Protein AF-A0A7X6J3X1-F1 (afdb_monomer)

Nearest PDB structures (foldseek):
  6r1m-assembly1_B  TM=9.563E-01  e=5.506E+00  Escherichia coli
  6he1-assembly1_A  TM=9.110E-01  e=5.893E+00  Pseudomonas aeruginosa
  6r1m-assembly1_A  TM=7.566E-01  e=5.506E+00  Escherichia coli
  3qne-assembly1_A  TM=5.895E-01  e=4.197E+00  Candida albicans

Structure (mmCIF, N/CA/C/O backbone):
data_AF-A0A7X6J3X1-F1
#
_entry.id   AF-A0A7X6J3X1-F1
#
loop_
_atom_site.group_PDB
_atom_site.id
_atom_site.type_symbol
_atom_site.label_atom_id
_atom_site.label_alt_id
_atom_si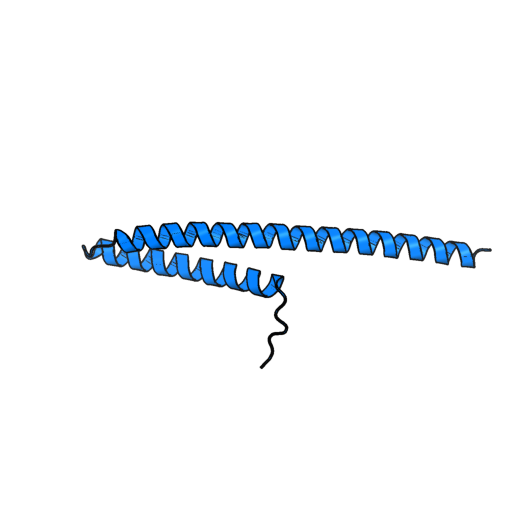te.label_comp_id
_atom_site.label_asym_id
_atom_site.label_entity_id
_atom_site.label_seq_id
_atom_site.pdbx_PDB_ins_code
_atom_site.Cartn_x
_atom_site.Cartn_y
_atom_site.Cartn_z
_atom_site.occupancy
_atom_site.B_iso_or_equiv
_atom_site.auth_seq_id
_atom_site.auth_comp_id
_atom_site.auth_asym_id
_atom_site.auth_atom_id
_atom_site.pdbx_PDB_model_num
ATOM 1 N N . MET A 1 1 ? 13.019 -23.122 -5.360 1.00 42.38 1 MET A N 1
ATOM 2 C CA . MET A 1 1 ? 12.102 -23.019 -6.505 1.00 42.38 1 MET A CA 1
ATOM 3 C C . MET A 1 1 ? 12.112 -21.566 -6.903 1.00 42.38 1 MET A C 1
ATOM 5 O O . MET A 1 1 ? 11.806 -20.742 -6.056 1.00 42.38 1 MET A O 1
ATOM 9 N N . ASP A 1 2 ? 12.657 -21.347 -8.094 1.00 61.72 2 ASP A N 1
ATOM 10 C CA . ASP A 1 2 ? 12.872 -20.141 -8.898 1.00 61.72 2 ASP A CA 1
ATOM 11 C C . ASP A 1 2 ? 12.518 -18.794 -8.279 1.00 61.72 2 ASP A C 1
ATOM 13 O O . ASP A 1 2 ? 11.348 -18.512 -8.056 1.00 61.72 2 ASP A O 1
ATOM 17 N N . THR A 1 3 ? 13.518 -17.920 -8.152 1.00 5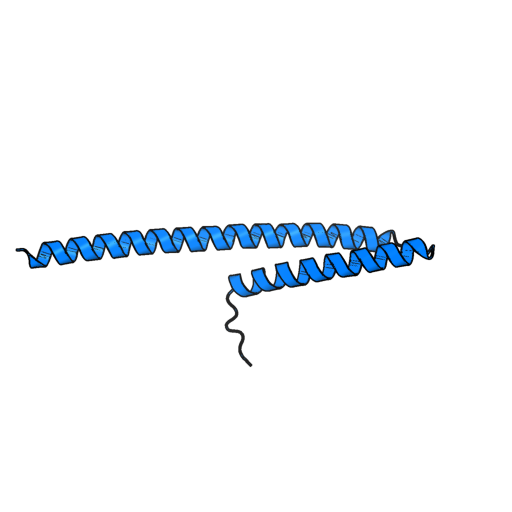5.22 3 THR A N 1
ATOM 18 C CA . THR A 1 3 ? 13.290 -16.481 -8.309 1.00 55.22 3 THR A CA 1
ATOM 19 C C . THR A 1 3 ? 14.534 -15.848 -8.926 1.00 55.22 3 THR A C 1
ATOM 21 O O . THR A 1 3 ? 15.275 -15.135 -8.251 1.00 55.22 3 THR A O 1
ATOM 24 N N . ASP A 1 4 ? 14.732 -16.043 -10.230 1.00 72.31 4 ASP A N 1
ATOM 25 C CA . ASP A 1 4 ? 15.354 -14.990 -11.048 1.00 72.31 4 ASP A CA 1
ATOM 26 C C . ASP A 1 4 ? 14.328 -13.845 -11.207 1.00 72.31 4 ASP A C 1
ATOM 28 O O . ASP A 1 4 ? 13.994 -13.439 -12.314 1.00 72.31 4 ASP A O 1
ATOM 32 N N . GLU A 1 5 ? 13.742 -13.388 -10.090 1.00 74.06 5 GLU A N 1
ATOM 33 C CA . GLU A 1 5 ? 12.807 -12.268 -10.081 1.00 74.06 5 GLU A CA 1
ATOM 34 C C . GLU A 1 5 ? 13.636 -11.027 -10.380 1.00 74.06 5 GLU A C 1
ATOM 36 O O . GLU A 1 5 ? 14.560 -10.665 -9.642 1.00 74.06 5 GLU A O 1
ATOM 41 N N . THR A 1 6 ? 13.344 -10.396 -11.508 1.00 80.75 6 THR A N 1
ATOM 42 C CA . THR A 1 6 ? 13.999 -9.149 -11.870 1.00 80.75 6 THR A CA 1
ATOM 43 C C . THR A 1 6 ? 13.597 -8.055 -10.877 1.00 80.75 6 THR A C 1
ATOM 45 O O . THR A 1 6 ? 12.500 -8.091 -10.312 1.00 80.75 6 THR A O 1
ATOM 48 N N . PRO A 1 7 ? 14.435 -7.023 -10.674 1.00 78.44 7 PRO A N 1
ATOM 49 C CA . PRO A 1 7 ? 14.072 -5.899 -9.816 1.00 78.44 7 PRO A CA 1
ATOM 50 C C . PRO A 1 7 ? 12.714 -5.271 -10.170 1.00 78.44 7 PRO A C 1
ATOM 52 O O . PRO A 1 7 ? 11.973 -4.875 -9.277 1.00 78.44 7 PRO A O 1
ATOM 55 N N . ALA A 1 8 ? 12.347 -5.242 -11.455 1.00 77.75 8 ALA A N 1
ATOM 56 C CA . ALA A 1 8 ? 11.051 -4.743 -11.907 1.00 77.75 8 ALA 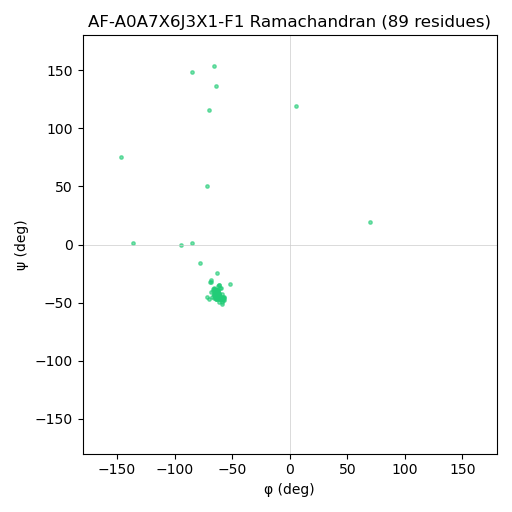A CA 1
ATOM 57 C C . ALA A 1 8 ? 9.882 -5.644 -11.467 1.00 77.75 8 ALA A C 1
ATOM 59 O O . ALA A 1 8 ? 8.885 -5.140 -10.955 1.00 77.75 8 ALA A O 1
ATOM 60 N N . GLU A 1 9 ? 10.003 -6.966 -11.616 1.00 82.06 9 GLU A N 1
ATOM 61 C CA . GLU A 1 9 ? 8.972 -7.923 -11.178 1.00 82.06 9 GLU A CA 1
ATOM 62 C C . GLU A 1 9 ? 8.762 -7.8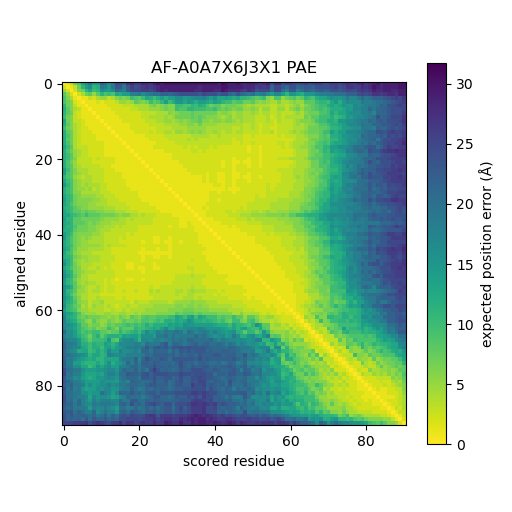67 -9.660 1.00 82.06 9 GLU A C 1
ATOM 64 O O . GLU A 1 9 ? 7.621 -7.834 -9.193 1.00 82.06 9 GLU A O 1
ATOM 69 N N . MET A 1 10 ? 9.854 -7.743 -8.903 1.00 84.62 10 MET A N 1
ATOM 70 C CA . MET A 1 10 ? 9.818 -7.578 -7.450 1.0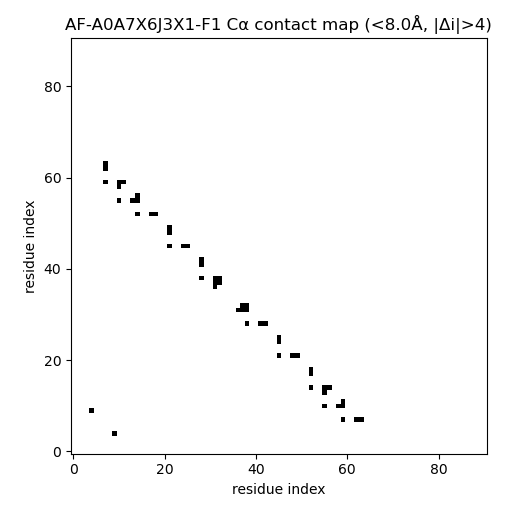0 84.62 10 MET A CA 1
ATOM 71 C C . MET A 1 10 ? 9.061 -6.308 -7.039 1.00 84.62 10 MET A C 1
ATOM 73 O O . MET A 1 10 ? 8.200 -6.361 -6.158 1.00 84.62 10 MET A O 1
ATOM 77 N N . VAL A 1 11 ? 9.338 -5.173 -7.694 1.00 83.06 11 VAL A N 1
ATOM 78 C CA . VAL A 1 11 ? 8.669 -3.895 -7.404 1.00 83.06 11 VAL A CA 1
ATOM 79 C C . VAL A 1 11 ? 7.183 -3.958 -7.765 1.00 83.06 11 VAL A C 1
ATOM 81 O O . VAL A 1 11 ? 6.356 -3.538 -6.958 1.00 83.06 11 VAL A O 1
ATOM 84 N N . VAL A 1 12 ? 6.814 -4.538 -8.914 1.00 88.25 12 VAL A N 1
ATOM 85 C CA . VAL A 1 12 ? 5.399 -4.741 -9.291 1.00 88.25 12 VAL A CA 1
ATOM 86 C C . VAL A 1 12 ? 4.666 -5.549 -8.225 1.00 88.25 12 VAL A C 1
ATOM 88 O O . VAL A 1 12 ? 3.584 -5.164 -7.778 1.00 88.25 12 VAL A O 1
ATOM 91 N N . ARG A 1 13 ? 5.259 -6.662 -7.784 1.00 88.06 13 ARG A N 1
ATOM 92 C CA . ARG A 1 13 ? 4.660 -7.509 -6.755 1.00 88.06 13 ARG A CA 1
ATOM 93 C C . ARG A 1 13 ? 4.502 -6.762 -5.432 1.00 88.06 13 ARG A C 1
ATOM 95 O O . ARG A 1 13 ? 3.438 -6.849 -4.826 1.00 88.06 13 ARG A O 1
ATOM 102 N N . HIS A 1 14 ? 5.509 -6.003 -5.003 1.00 86.38 14 HIS A N 1
ATOM 103 C CA . HIS A 1 14 ? 5.428 -5.190 -3.787 1.00 86.38 14 HIS A CA 1
ATOM 104 C C . HIS A 1 14 ? 4.348 -4.109 -3.853 1.00 86.38 14 HIS A C 1
ATOM 106 O O . HIS A 1 14 ? 3.641 -3.921 -2.864 1.00 86.38 14 HIS A O 1
ATOM 112 N N . VAL A 1 15 ? 4.171 -3.451 -5.002 1.00 90.12 15 VAL A N 1
ATOM 113 C CA . VAL A 1 15 ? 3.082 -2.483 -5.193 1.00 90.12 15 VAL A CA 1
ATOM 114 C C . VAL A 1 15 ? 1.722 -3.173 -5.029 1.00 90.12 15 VAL A C 1
ATOM 116 O O . VAL A 1 15 ? 0.911 -2.726 -4.220 1.00 90.12 15 VAL A O 1
ATOM 119 N N . LEU A 1 16 ? 1.494 -4.307 -5.700 1.00 92.44 16 LEU A N 1
ATOM 120 C CA . LEU A 1 16 ? 0.220 -5.040 -5.627 1.00 92.44 16 LEU A CA 1
ATOM 121 C C . LEU A 1 16 ? -0.071 -5.614 -4.229 1.00 92.44 16 LEU A C 1
ATOM 123 O O . LEU A 1 16 ? -1.200 -5.555 -3.733 1.00 92.44 16 LEU A O 1
ATOM 127 N N . GLU A 1 17 ? 0.940 -6.185 -3.573 1.00 92.62 17 GLU A N 1
ATOM 128 C CA . GLU A 1 17 ? 0.820 -6.680 -2.198 1.00 92.62 17 GLU A CA 1
ATOM 129 C C . GLU A 1 17 ? 0.529 -5.531 -1.220 1.00 92.62 17 GLU A C 1
ATOM 131 O O . GLU A 1 17 ? -0.309 -5.676 -0.323 1.00 92.62 17 GLU A O 1
ATOM 136 N N . GLY A 1 18 ? 1.170 -4.377 -1.413 1.00 93.56 18 GLY A N 1
ATOM 137 C CA . GLY A 1 18 ? 0.964 -3.181 -0.607 1.00 93.56 18 GLY A CA 1
ATOM 138 C C . GLY A 1 18 ? -0.442 -2.592 -0.732 1.00 93.56 18 GLY A C 1
ATOM 139 O O . GLY A 1 18 ? -1.071 -2.329 0.296 1.00 93.56 18 GLY A O 1
ATOM 140 N N . GLU A 1 19 ? -1.003 -2.496 -1.942 1.00 95.44 19 GLU A N 1
ATOM 141 C CA . GLU A 1 19 ? -2.397 -2.066 -2.164 1.00 95.44 19 GLU A CA 1
ATOM 142 C C . GLU A 1 19 ? -3.391 -2.953 -1.401 1.00 95.44 19 GLU A C 1
ATOM 144 O O . GLU A 1 19 ? -4.280 -2.470 -0.688 1.00 95.44 19 GLU A O 1
ATOM 149 N N . LYS A 1 20 ? -3.205 -4.277 -1.489 1.00 96.25 20 LYS A N 1
ATOM 150 C CA . LYS A 1 20 ? -4.031 -5.248 -0.764 1.00 96.25 20 LYS A CA 1
ATOM 151 C C . LYS A 1 20 ? -3.912 -5.069 0.749 1.00 96.25 20 LYS A C 1
ATOM 153 O O . LYS A 1 20 ? -4.915 -5.155 1.464 1.00 96.25 20 LYS A O 1
ATOM 158 N N . HIS A 1 21 ? -2.705 -4.834 1.259 1.00 96.00 21 HIS A N 1
ATOM 159 C CA . HIS A 1 21 ? -2.493 -4.583 2.680 1.00 96.00 21 HIS A CA 1
ATOM 160 C C . HIS A 1 21 ? -3.160 -3.284 3.138 1.00 96.00 21 HIS A C 1
ATOM 162 O O . HIS A 1 21 ? -3.849 -3.309 4.157 1.00 96.00 21 HIS A O 1
ATOM 168 N N . ILE A 1 22 ? -3.045 -2.192 2.378 1.00 97.38 22 ILE A N 1
ATOM 169 C CA . ILE A 1 22 ? -3.705 -0.916 2.690 1.00 97.38 22 ILE A CA 1
ATOM 170 C C . ILE A 1 22 ? -5.219 -1.105 2.776 1.00 97.38 22 ILE A C 1
ATOM 172 O O . ILE A 1 22 ? -5.829 -0.689 3.764 1.00 97.38 22 ILE A O 1
ATOM 176 N N . ALA A 1 23 ? -5.829 -1.781 1.799 1.00 97.81 23 ALA A N 1
ATOM 177 C CA . ALA A 1 23 ? -7.267 -2.039 1.801 1.00 97.81 23 ALA A CA 1
ATOM 178 C C . ALA A 1 23 ? -7.705 -2.835 3.045 1.00 97.81 23 ALA A C 1
ATOM 180 O O . ALA A 1 23 ? -8.650 -2.450 3.741 1.00 97.81 23 ALA A O 1
ATOM 181 N N . ASN A 1 24 ? -6.980 -3.907 3.374 1.00 97.62 24 ASN A N 1
ATOM 182 C CA . ASN A 1 24 ? -7.288 -4.751 4.529 1.00 97.62 24 ASN A CA 1
ATOM 183 C C . ASN A 1 24 ? -7.127 -4.005 5.861 1.00 97.62 24 ASN A C 1
ATOM 185 O O . ASN A 1 24 ? -7.999 -4.101 6.727 1.00 97.62 24 ASN A O 1
ATOM 189 N N . GLN A 1 25 ? -6.036 -3.253 6.028 1.00 97.88 25 GLN A N 1
ATOM 190 C CA . GLN A 1 25 ? -5.778 -2.483 7.247 1.00 97.88 25 GLN A CA 1
ATOM 191 C C . GLN A 1 25 ? -6.787 -1.345 7.412 1.00 97.88 25 GLN A C 1
ATOM 193 O O . GLN A 1 25 ? -7.289 -1.128 8.512 1.00 97.88 25 GLN A O 1
ATOM 198 N N . THR A 1 26 ? -7.173 -0.685 6.317 1.00 98.12 26 THR A N 1
ATOM 199 C CA . THR A 1 26 ? -8.231 0.336 6.325 1.00 98.12 26 THR A CA 1
ATOM 200 C C . THR A 1 26 ? -9.551 -0.250 6.823 1.00 98.12 26 THR A C 1
ATOM 202 O O . THR A 1 26 ? -10.170 0.295 7.738 1.00 98.12 26 THR A O 1
ATOM 205 N N . ALA A 1 27 ? -9.965 -1.399 6.277 1.00 98.12 27 ALA A N 1
ATOM 206 C CA . ALA A 1 27 ? -11.191 -2.074 6.697 1.00 98.12 27 ALA A CA 1
ATOM 207 C C . ALA A 1 27 ? -11.146 -2.507 8.174 1.00 98.12 27 ALA A C 1
ATOM 209 O O . ALA A 1 27 ? -12.139 -2.369 8.895 1.00 98.12 27 ALA A O 1
ATOM 210 N N . LEU A 1 28 ? -9.995 -3.000 8.643 1.00 97.94 28 LEU A N 1
ATOM 211 C CA . LEU A 1 28 ? -9.811 -3.395 10.037 1.00 97.94 28 LEU A CA 1
ATOM 212 C C . LEU A 1 28 ? -9.892 -2.193 10.984 1.00 97.94 28 LEU A C 1
ATOM 214 O O . LEU A 1 28 ? -10.609 -2.263 11.980 1.00 97.94 28 LEU A O 1
ATOM 218 N N . ILE A 1 29 ? -9.218 -1.088 10.659 1.00 98.12 29 ILE A N 1
ATOM 219 C CA . ILE A 1 29 ? -9.254 0.149 11.449 1.00 98.12 29 ILE A CA 1
ATOM 220 C C . ILE A 1 29 ? -10.680 0.688 11.544 1.00 98.12 29 ILE A C 1
ATOM 222 O O . ILE A 1 29 ? -11.144 0.976 12.644 1.00 98.12 29 ILE A O 1
ATOM 226 N N . VAL A 1 30 ? -11.411 0.759 10.426 1.00 98.06 30 VAL A N 1
ATOM 227 C CA . VAL A 1 30 ? -12.820 1.189 10.430 1.00 98.06 30 VAL A CA 1
ATOM 228 C C . VAL A 1 30 ? -13.651 0.304 11.356 1.00 98.06 30 VAL A C 1
ATOM 230 O O . VAL A 1 30 ? -14.419 0.807 12.173 1.00 98.06 30 VAL A O 1
ATOM 233 N N . ARG A 1 31 ? -13.475 -1.019 11.283 1.00 98.19 31 ARG A N 1
ATOM 234 C CA . ARG A 1 31 ? -14.196 -1.955 12.150 1.00 98.19 31 ARG A CA 1
ATOM 235 C C . ARG A 1 31 ? -13.866 -1.754 13.630 1.00 98.19 31 ARG A C 1
ATOM 237 O O . ARG A 1 31 ? -14.781 -1.771 14.445 1.00 98.19 31 ARG A O 1
ATOM 244 N N . LEU A 1 32 ? -12.594 -1.583 13.985 1.00 97.69 32 LEU A N 1
ATOM 245 C CA . LEU A 1 32 ? -12.169 -1.346 15.369 1.00 97.69 32 LEU A CA 1
ATOM 246 C C . LEU A 1 32 ? -12.726 -0.021 15.904 1.00 97.69 32 LEU A C 1
ATOM 248 O O . LEU A 1 32 ? -13.258 0.014 17.012 1.00 97.69 32 LEU A O 1
ATOM 252 N N . HIS A 1 33 ? -12.701 1.026 15.081 1.00 96.69 33 HIS A N 1
ATOM 253 C CA . HIS A 1 33 ? -13.259 2.328 15.423 1.00 96.69 33 HIS A CA 1
ATOM 254 C C . HIS A 1 33 ? -14.769 2.255 15.694 1.00 96.69 33 HIS A C 1
ATOM 256 O O . HIS A 1 33 ? -15.250 2.782 16.693 1.00 96.69 33 HIS A O 1
ATOM 262 N N . LEU A 1 34 ? -15.522 1.523 14.862 1.00 97.75 34 LEU A N 1
ATOM 263 C CA . LEU A 1 34 ? -16.958 1.289 15.072 1.00 97.75 34 LEU A CA 1
ATOM 264 C C . LEU A 1 34 ? -17.265 0.506 16.359 1.00 97.75 34 LEU A C 1
ATOM 266 O O . LEU A 1 34 ? -18.361 0.625 16.900 1.00 97.75 34 LEU A O 1
ATOM 270 N N . LEU A 1 35 ? -16.312 -0.286 16.854 1.00 97.94 35 LEU A N 1
ATOM 271 C CA . LEU A 1 35 ? -16.410 -0.984 18.139 1.00 97.94 35 LEU A CA 1
ATOM 272 C C . LEU A 1 35 ? -15.985 -0.107 19.331 1.00 97.94 35 LEU A C 1
ATOM 274 O O . LEU A 1 35 ? -15.997 -0.588 20.462 1.00 97.94 35 LEU A O 1
ATOM 278 N N . GLY A 1 36 ? -15.608 1.155 19.098 1.00 97.69 36 GLY A N 1
ATOM 279 C CA . GLY A 1 36 ? -15.114 2.066 20.132 1.00 97.69 36 GLY A CA 1
ATOM 280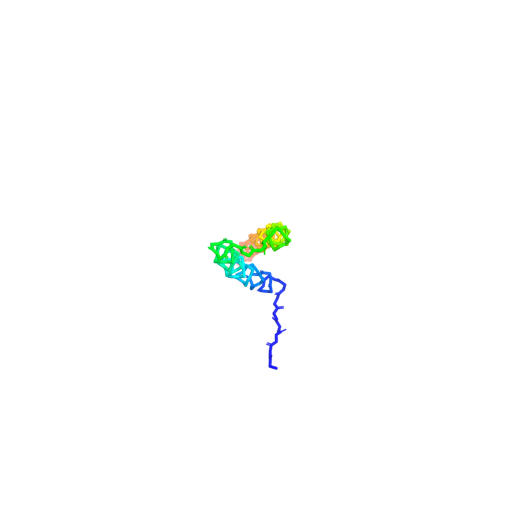 C C . GLY A 1 36 ? -13.730 1.693 20.667 1.00 97.69 36 GLY A C 1
ATOM 281 O O . GLY A 1 36 ? -13.371 2.103 21.769 1.00 97.69 36 GLY A O 1
ATOM 282 N N . LEU A 1 37 ? -12.970 0.884 19.923 1.00 97.81 37 LEU A N 1
ATOM 283 C CA . LEU A 1 37 ? -11.606 0.508 20.281 1.00 97.81 37 LEU A CA 1
ATOM 284 C C . LEU A 1 37 ? -10.620 1.585 19.800 1.00 97.81 37 LEU A C 1
ATOM 286 O O . LEU A 1 37 ? -10.870 2.209 18.767 1.00 97.81 37 LEU A O 1
ATOM 290 N N . PRO A 1 38 ? -9.502 1.796 20.517 1.00 97.00 38 PRO A N 1
ATOM 291 C CA . PRO A 1 38 ? -8.487 2.762 20.112 1.00 97.00 38 PRO A CA 1
ATOM 292 C C . PRO A 1 38 ? -7.847 2.345 18.785 1.00 97.00 38 PRO A C 1
ATOM 294 O O . PRO A 1 38 ? -7.528 1.171 18.570 1.00 97.00 38 PRO A O 1
ATOM 297 N N . THR A 1 39 ? -7.664 3.312 17.891 1.00 97.94 39 THR A N 1
ATOM 298 C CA . THR A 1 39 ? -7.131 3.088 16.535 1.00 97.94 39 THR A CA 1
ATOM 299 C C . THR A 1 39 ? -6.092 4.117 16.111 1.00 97.94 39 THR A C 1
ATOM 301 O O . THR A 1 39 ? -5.602 4.041 14.989 1.00 97.94 39 THR A O 1
ATOM 304 N N . GLU A 1 40 ? -5.749 5.070 16.970 1.00 97.44 40 GLU A N 1
ATOM 305 C CA . GLU A 1 40 ? -4.902 6.220 16.653 1.00 97.44 40 GLU A CA 1
ATOM 306 C C . GLU A 1 40 ? -3.523 5.774 16.146 1.00 97.44 40 GLU A C 1
ATOM 308 O O . GLU A 1 40 ? -3.112 6.140 15.044 1.00 97.44 40 GLU A O 1
ATOM 313 N N . ASP A 1 41 ? -2.845 4.891 16.883 1.00 96.69 41 ASP A N 1
ATOM 314 C CA . ASP A 1 41 ? -1.536 4.362 16.478 1.00 96.69 41 ASP A CA 1
ATOM 315 C C . ASP A 1 41 ? -1.620 3.565 15.169 1.00 96.69 41 ASP A C 1
ATOM 317 O O . ASP A 1 41 ? -0.756 3.678 14.299 1.00 96.69 41 ASP A O 1
ATOM 321 N N . ALA A 1 42 ? -2.691 2.786 14.990 1.00 96.75 42 ALA A N 1
ATOM 322 C CA . ALA A 1 42 ? -2.909 2.017 13.769 1.00 96.75 42 ALA A CA 1
ATOM 323 C C . ALA A 1 42 ? -3.138 2.933 12.554 1.00 96.75 42 ALA A C 1
ATOM 325 O O . ALA A 1 42 ? -2.639 2.647 11.467 1.00 96.75 42 ALA A O 1
ATOM 326 N N . GLN A 1 43 ? -3.844 4.052 12.736 1.00 97.56 43 GLN A N 1
ATOM 327 C CA . GLN A 1 43 ? -4.037 5.072 11.704 1.00 97.56 43 GLN A CA 1
ATOM 328 C C . GLN A 1 43 ? -2.716 5.753 11.340 1.00 97.56 43 GLN A C 1
ATOM 330 O O . GLN A 1 43 ? -2.428 5.911 10.154 1.00 97.56 43 GLN A O 1
ATOM 335 N N . HIS A 1 44 ? -1.884 6.091 12.329 1.00 97.50 44 HIS A N 1
ATOM 336 C CA . HIS A 1 44 ? -0.552 6.650 12.089 1.00 97.50 44 HIS A CA 1
ATOM 337 C C . HIS A 1 44 ? 0.355 5.682 11.320 1.00 97.50 44 HIS A C 1
ATOM 339 O O . HIS A 1 44 ? 1.006 6.077 10.350 1.00 97.50 44 HIS A O 1
ATOM 345 N N . LEU A 1 45 ? 0.366 4.404 11.703 1.00 97.19 45 LEU A N 1
ATOM 346 C CA . LEU A 1 45 ? 1.138 3.376 11.006 1.00 97.19 45 LEU A CA 1
ATOM 347 C C . LEU A 1 45 ? 0.627 3.140 9.583 1.00 97.19 45 LEU A C 1
ATOM 349 O O . LEU A 1 45 ? 1.433 3.015 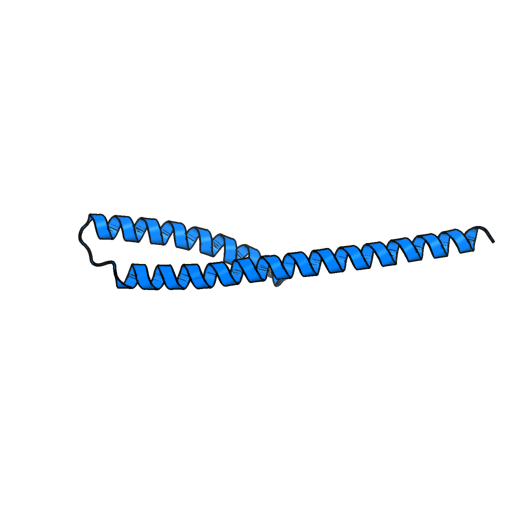8.662 1.00 97.19 45 LEU A O 1
ATOM 353 N N . LEU A 1 46 ? -0.693 3.127 9.379 1.00 97.56 46 LEU A N 1
ATOM 354 C CA . LEU A 1 46 ? -1.274 3.010 8.044 1.00 97.56 46 LEU A CA 1
ATOM 355 C C . LEU A 1 46 ? -0.908 4.216 7.172 1.00 97.56 46 LEU A C 1
ATOM 357 O O . LEU A 1 46 ? -0.568 4.041 6.006 1.00 97.56 46 LEU A O 1
ATOM 361 N N . GLN A 1 47 ? -0.906 5.426 7.732 1.00 97.56 47 GLN A N 1
ATOM 362 C CA . GLN A 1 47 ? -0.484 6.623 7.008 1.00 97.56 47 GLN A CA 1
ATOM 363 C C . GLN A 1 47 ? 0.985 6.534 6.572 1.00 97.56 47 GLN A C 1
ATOM 365 O O . GLN A 1 47 ? 1.298 6.848 5.423 1.00 97.56 47 GLN A O 1
ATOM 370 N N . TYR A 1 48 ? 1.871 6.069 7.455 1.00 96.19 48 TYR A N 1
ATOM 371 C CA . TYR A 1 48 ? 3.271 5.818 7.111 1.00 96.19 48 TYR A CA 1
ATOM 372 C C . TYR A 1 48 ? 3.403 4.754 6.012 1.00 96.19 48 TYR A C 1
ATOM 374 O O . TYR A 1 48 ? 4.151 4.931 5.053 1.00 96.19 48 TYR A O 1
ATOM 382 N N . PHE A 1 49 ? 2.620 3.678 6.096 1.00 95.31 49 PHE A N 1
ATOM 383 C CA . PHE A 1 49 ? 2.624 2.630 5.081 1.00 95.31 49 PHE A CA 1
ATOM 384 C C . PHE A 1 49 ? 2.147 3.138 3.711 1.00 95.31 49 PHE A C 1
ATOM 386 O O . PHE A 1 49 ? 2.764 2.818 2.700 1.00 95.31 49 PHE A O 1
ATOM 393 N N . CYS A 1 50 ? 1.127 4.001 3.662 1.00 96.56 50 CYS A N 1
ATOM 394 C CA . CYS A 1 50 ? 0.691 4.646 2.420 1.00 96.56 50 CYS A CA 1
ATOM 395 C C . CYS A 1 50 ? 1.778 5.543 1.802 1.00 96.56 50 CYS A C 1
ATOM 397 O O . CYS A 1 50 ? 1.902 5.605 0.582 1.00 96.56 50 CYS A O 1
ATOM 399 N N . GLN A 1 51 ? 2.586 6.227 2.620 1.00 96.00 51 GLN A N 1
ATOM 400 C CA . GLN A 1 51 ? 3.714 7.020 2.116 1.00 96.00 51 GLN A CA 1
ATOM 401 C C . GLN A 1 51 ? 4.788 6.129 1.489 1.00 96.00 51 GLN A C 1
ATOM 403 O O . GLN A 1 51 ? 5.289 6.441 0.411 1.00 96.00 51 GLN A O 1
ATOM 408 N N . LEU A 1 52 ? 5.111 5.009 2.139 1.00 91.94 52 LEU A N 1
ATOM 409 C CA . LEU A 1 52 ? 6.054 4.030 1.603 1.00 91.94 52 LEU A CA 1
ATOM 410 C C . LEU A 1 52 ? 5.531 3.394 0.303 1.00 91.94 52 LEU A C 1
ATOM 412 O O . LEU A 1 52 ? 6.281 3.247 -0.657 1.00 91.94 52 LEU A O 1
ATOM 416 N N . GLN A 1 53 ? 4.235 3.082 0.238 1.00 94.06 53 GLN A N 1
ATOM 417 C CA . GLN A 1 53 ? 3.585 2.580 -0.973 1.00 94.06 53 GLN A CA 1
ATOM 418 C C . GLN A 1 53 ? 3.734 3.558 -2.148 1.00 94.06 53 GLN A C 1
ATOM 420 O O . GLN A 1 53 ? 4.133 3.147 -3.235 1.00 94.06 53 GLN A O 1
ATOM 425 N N . ALA A 1 54 ? 3.499 4.853 -1.921 1.00 93.25 54 ALA A N 1
ATOM 426 C CA . ALA A 1 54 ? 3.666 5.872 -2.957 1.00 93.25 54 ALA A CA 1
ATOM 427 C C . ALA A 1 54 ? 5.116 5.951 -3.474 1.00 93.25 54 ALA A C 1
ATOM 429 O O . ALA A 1 54 ? 5.341 6.163 -4.664 1.00 93.25 54 ALA A O 1
ATOM 430 N N . GLN A 1 55 ? 6.113 5.736 -2.606 1.00 89.38 55 GLN A N 1
ATOM 431 C CA . GLN A 1 55 ? 7.519 5.660 -3.022 1.00 89.38 55 GLN A CA 1
ATOM 432 C C . GLN A 1 55 ? 7.790 4.440 -3.912 1.00 89.38 55 GLN A C 1
ATOM 434 O O . GLN A 1 55 ? 8.551 4.542 -4.875 1.00 89.38 55 GLN A O 1
ATOM 439 N N . HIS A 1 56 ? 7.164 3.296 -3.623 1.00 87.31 56 HIS A N 1
ATOM 440 C CA . HIS A 1 56 ? 7.276 2.102 -4.462 1.00 87.31 56 HIS A CA 1
ATOM 441 C C . HIS A 1 56 ? 6.596 2.283 -5.824 1.00 87.31 56 HIS A C 1
ATOM 443 O O . HIS A 1 56 ? 7.171 1.899 -6.840 1.00 87.31 56 HIS A O 1
ATOM 449 N N . GLU A 1 57 ? 5.419 2.910 -5.869 1.00 90.38 57 GLU A N 1
ATOM 450 C CA . GLU A 1 57 ? 4.722 3.243 -7.120 1.00 90.38 57 GLU A CA 1
ATOM 451 C C . GLU A 1 57 ? 5.544 4.203 -7.987 1.00 90.38 57 GLU A C 1
ATOM 453 O O . GLU A 1 57 ? 5.697 3.995 -9.191 1.00 90.38 57 GLU A O 1
ATOM 458 N N . GLU A 1 58 ? 6.144 5.224 -7.371 1.00 89.62 58 GLU A N 1
ATOM 459 C CA . GLU A 1 58 ? 7.026 6.153 -8.073 1.00 89.62 58 GLU A CA 1
ATOM 460 C C . GLU A 1 58 ? 8.289 5.449 -8.591 1.00 89.62 58 GLU A C 1
ATOM 462 O O . GLU A 1 58 ? 8.736 5.702 -9.712 1.00 89.62 58 GLU A O 1
ATOM 467 N N . HIS A 1 59 ? 8.874 4.545 -7.801 1.00 85.19 59 HIS A N 1
ATOM 468 C CA . HIS A 1 59 ? 10.015 3.748 -8.243 1.00 85.19 59 HIS A CA 1
ATOM 469 C C . HIS A 1 59 ? 9.652 2.856 -9.435 1.00 85.19 59 HIS A C 1
ATOM 471 O O . HIS A 1 59 ? 10.392 2.844 -10.418 1.00 85.19 59 HIS A O 1
ATOM 477 N N . LEU A 1 60 ? 8.489 2.197 -9.394 1.00 84.56 60 LEU A N 1
ATOM 478 C CA . LEU A 1 60 ? 7.986 1.390 -10.502 1.00 84.56 60 LEU A CA 1
ATOM 479 C C . LEU A 1 60 ? 7.837 2.214 -11.781 1.00 84.56 60 LEU A C 1
ATOM 481 O O . LEU A 1 60 ? 8.254 1.768 -12.849 1.00 84.56 60 LEU A O 1
ATOM 485 N N . HIS A 1 61 ? 7.271 3.418 -11.670 1.00 84.75 61 HIS A N 1
ATOM 486 C CA . HIS A 1 61 ? 7.088 4.301 -12.816 1.00 84.75 61 HIS A CA 1
ATOM 487 C C . HIS A 1 61 ? 8.430 4.661 -13.463 1.00 84.75 61 HIS A C 1
ATOM 489 O O . HIS A 1 61 ? 8.592 4.482 -14.668 1.00 84.75 61 HIS A O 1
ATOM 495 N N . ARG A 1 62 ? 9.432 5.047 -12.657 1.00 81.31 62 ARG A N 1
ATOM 496 C CA . ARG A 1 62 ? 10.784 5.339 -13.161 1.00 81.31 62 ARG A CA 1
ATOM 497 C C . ARG A 1 62 ? 11.430 4.129 -13.834 1.00 81.31 62 ARG A C 1
ATOM 499 O O . ARG A 1 62 ? 11.966 4.260 -14.928 1.00 81.31 62 ARG A O 1
ATOM 506 N N . THR A 1 63 ? 11.365 2.951 -13.214 1.00 78.56 63 THR A N 1
ATOM 507 C CA . THR A 1 63 ? 11.950 1.727 -13.785 1.00 78.56 63 THR A CA 1
ATOM 508 C C . THR A 1 63 ? 11.254 1.318 -15.085 1.00 78.56 63 THR A C 1
ATOM 510 O O . THR A 1 63 ? 11.920 0.896 -16.030 1.00 78.56 63 THR A O 1
ATOM 513 N N . SER A 1 64 ? 9.932 1.483 -15.171 1.00 76.94 64 SER A N 1
ATOM 514 C CA . SER A 1 64 ? 9.179 1.244 -16.406 1.00 76.94 64 SER A CA 1
ATOM 515 C C . SER A 1 64 ? 9.615 2.197 -17.520 1.00 76.94 64 SER A C 1
ATOM 517 O O . SER A 1 64 ? 9.895 1.751 -18.634 1.00 76.94 64 SER A O 1
ATOM 519 N N . ASP A 1 65 ? 9.730 3.491 -17.220 1.00 71.94 65 ASP A N 1
ATOM 520 C CA . ASP A 1 65 ? 10.132 4.513 -18.189 1.00 71.94 65 ASP A CA 1
ATOM 521 C C . ASP A 1 65 ? 11.567 4.293 -18.695 1.00 71.94 65 ASP A C 1
ATOM 523 O O . ASP A 1 65 ? 11.829 4.368 -19.898 1.00 71.94 65 ASP A O 1
ATOM 527 N N . GLU A 1 66 ? 12.501 3.963 -17.800 1.00 67.31 66 GLU A N 1
ATOM 528 C CA . GLU A 1 66 ? 13.887 3.630 -18.149 1.00 67.31 66 GLU A CA 1
ATOM 529 C C . GLU A 1 66 ? 13.965 2.390 -19.054 1.00 67.31 66 GLU A C 1
ATOM 531 O O . GLU A 1 66 ? 14.685 2.393 -20.061 1.00 67.31 66 GLU A O 1
ATOM 536 N N . CYS A 1 67 ? 13.182 1.346 -18.758 1.00 64.31 67 CYS A N 1
ATOM 537 C CA . CYS A 1 67 ? 13.072 0.172 -19.621 1.00 64.31 6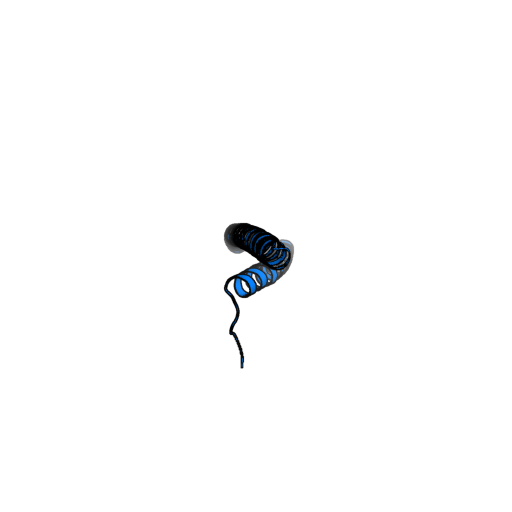7 CYS A CA 1
ATOM 538 C C . CYS A 1 67 ? 12.475 0.517 -20.995 1.00 64.31 67 CYS A C 1
ATOM 540 O O . CYS A 1 67 ? 12.982 0.051 -22.020 1.00 64.31 67 CYS A O 1
ATOM 542 N N . GLU A 1 68 ? 11.428 1.344 -21.056 1.00 58.91 68 GLU A N 1
ATOM 543 C CA . GLU A 1 68 ? 10.832 1.772 -22.323 1.00 58.91 68 GLU A CA 1
ATOM 544 C C . GLU A 1 68 ? 11.799 2.587 -23.188 1.00 58.91 68 GLU A C 1
ATOM 546 O O . GLU A 1 68 ? 11.875 2.362 -24.402 1.00 58.91 68 GLU A O 1
ATOM 551 N N . LEU A 1 69 ? 12.553 3.511 -22.588 1.00 60.97 69 LEU A N 1
ATOM 552 C CA . LEU A 1 69 ? 13.560 4.310 -23.287 1.00 60.97 69 LEU A CA 1
ATOM 553 C C . LEU A 1 69 ? 14.693 3.424 -23.820 1.00 60.97 69 LEU A C 1
ATOM 555 O O . LEU A 1 69 ? 15.003 3.485 -25.012 1.00 60.97 69 LEU A O 1
ATOM 559 N N . GLY A 1 70 ? 15.215 2.504 -23.003 1.00 60.97 70 GLY A N 1
ATOM 560 C CA . GLY A 1 70 ? 16.228 1.538 -23.441 1.00 60.97 70 GLY A CA 1
ATOM 561 C C . GLY A 1 70 ? 15.755 0.635 -24.591 1.00 60.97 70 GLY A C 1
ATOM 562 O O . GLY A 1 70 ? 16.512 0.353 -25.525 1.00 60.97 70 GLY A O 1
ATOM 563 N N . LEU A 1 71 ? 14.480 0.224 -24.593 1.00 60.19 71 LEU A N 1
ATOM 564 C CA . LEU A 1 71 ? 13.876 -0.542 -25.692 1.00 60.19 71 LEU A CA 1
ATOM 565 C C . LEU A 1 71 ? 13.714 0.279 -26.983 1.00 60.19 71 LEU A C 1
ATOM 567 O O . LEU A 1 71 ? 13.780 -0.292 -28.080 1.00 60.19 71 LEU A O 1
ATOM 571 N N . ARG A 1 72 ? 13.473 1.592 -26.884 1.00 58.81 72 ARG A N 1
ATOM 572 C CA . ARG A 1 72 ? 13.391 2.498 -28.044 1.00 58.81 72 ARG A CA 1
ATOM 573 C C . ARG A 1 72 ? 14.767 2.726 -28.661 1.00 58.81 72 ARG A C 1
ATOM 575 O O . ARG A 1 72 ? 14.897 2.578 -29.878 1.00 58.81 72 ARG A O 1
ATOM 582 N N . ASP A 1 73 ? 15.782 2.974 -27.840 1.00 65.31 73 ASP A N 1
ATOM 583 C CA . ASP A 1 73 ? 17.162 3.161 -28.300 1.00 65.31 73 ASP A CA 1
ATOM 584 C C . ASP A 1 73 ? 17.695 1.899 -28.989 1.00 65.31 73 ASP A C 1
ATOM 586 O O . ASP A 1 73 ? 18.245 1.963 -30.092 1.00 65.31 73 ASP A O 1
ATOM 590 N N . ASN A 1 74 ? 17.432 0.719 -28.420 1.00 58.03 74 ASN A N 1
ATOM 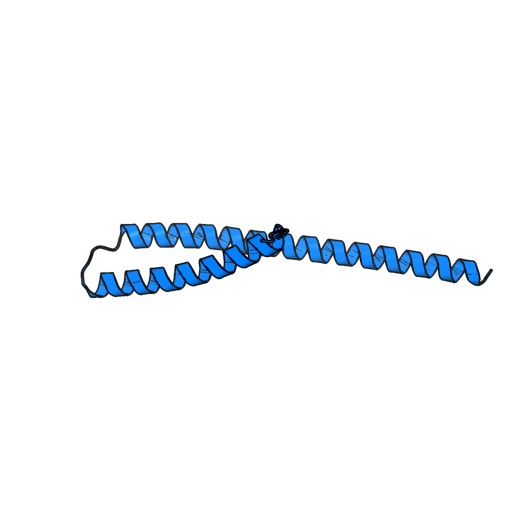591 C CA . ASN A 1 74 ? 17.829 -0.552 -29.025 1.00 58.03 74 ASN A CA 1
ATOM 592 C C . ASN A 1 74 ? 17.127 -0.799 -30.379 1.00 58.03 74 ASN A C 1
ATOM 594 O O . ASN A 1 74 ? 17.766 -1.188 -31.362 1.00 58.03 74 ASN A O 1
ATOM 598 N N . ARG A 1 75 ? 15.822 -0.498 -30.485 1.00 64.19 75 ARG A N 1
ATOM 599 C CA . ARG A 1 75 ? 15.081 -0.581 -31.759 1.00 64.19 75 ARG A CA 1
ATOM 600 C C . ARG A 1 75 ? 15.606 0.397 -32.808 1.00 64.19 75 ARG A C 1
ATOM 602 O O . ARG A 1 75 ? 15.683 0.019 -33.980 1.00 64.19 75 ARG A O 1
ATOM 609 N N . ALA A 1 76 ? 15.972 1.616 -32.417 1.00 64.31 76 ALA A N 1
ATOM 610 C CA . ALA A 1 76 ? 16.536 2.612 -33.324 1.00 64.31 76 ALA A CA 1
ATOM 611 C C . ALA A 1 76 ? 17.887 2.143 -33.891 1.00 64.31 76 ALA A C 1
ATOM 613 O O . ALA A 1 76 ? 18.064 2.123 -35.111 1.00 64.31 76 ALA A O 1
ATOM 614 N N . ILE A 1 77 ? 18.776 1.643 -33.025 1.00 69.88 77 ILE A N 1
ATOM 615 C CA . ILE A 1 77 ? 20.079 1.076 -33.409 1.00 69.88 77 ILE A CA 1
ATOM 616 C C . ILE A 1 77 ? 19.896 -0.148 -34.323 1.00 69.88 77 ILE A C 1
ATOM 618 O O . ILE A 1 77 ? 20.507 -0.222 -35.390 1.00 69.88 77 ILE A O 1
ATOM 622 N N . SER A 1 78 ? 19.000 -1.080 -33.972 1.00 68.75 78 SER A N 1
ATOM 623 C CA . SER A 1 78 ? 18.696 -2.262 -34.799 1.00 68.75 78 SER A CA 1
ATOM 624 C C . SER A 1 78 ? 18.160 -1.881 -36.184 1.00 68.75 78 SER A C 1
ATOM 626 O O . SER A 1 78 ? 18.492 -2.523 -37.183 1.00 68.75 78 SER A O 1
ATOM 628 N N . SER A 1 79 ? 17.349 -0.826 -36.265 1.00 71.06 79 SER A N 1
ATOM 629 C CA . SER A 1 79 ? 16.794 -0.335 -37.529 1.00 71.06 79 SER A CA 1
ATOM 630 C C . SER A 1 79 ? 17.881 0.300 -38.400 1.00 71.06 79 SER A C 1
ATOM 632 O O . SER A 1 79 ? 18.000 -0.048 -39.573 1.00 71.06 79 SER A O 1
ATOM 634 N N . GLN A 1 80 ? 18.731 1.160 -37.827 1.00 69.56 80 GLN A N 1
ATOM 635 C CA . GLN A 1 80 ? 19.877 1.761 -38.522 1.00 69.56 80 GLN A CA 1
ATOM 636 C C . GLN A 1 80 ? 20.860 0.710 -39.055 1.00 69.56 80 GLN A C 1
ATOM 638 O O . GLN A 1 80 ? 21.278 0.802 -40.210 1.00 69.56 80 GLN A O 1
ATOM 643 N N . GLN A 1 81 ? 21.165 -0.321 -38.260 1.00 67.44 81 GLN A N 1
ATOM 644 C CA . GLN A 1 81 ? 22.017 -1.439 -38.674 1.00 67.44 81 GLN A CA 1
ATOM 645 C C . GLN A 1 81 ? 21.431 -2.170 -39.894 1.00 67.44 81 GLN A C 1
ATOM 647 O O . GLN A 1 81 ? 22.140 -2.427 -40.866 1.00 67.44 81 GLN A O 1
ATOM 652 N N . ARG A 1 82 ? 20.119 -2.458 -39.891 1.00 72.31 82 ARG A N 1
ATOM 653 C CA . ARG A 1 82 ? 19.440 -3.117 -41.023 1.00 72.31 82 ARG A CA 1
ATOM 654 C C . ARG A 1 82 ? 19.468 -2.276 -42.297 1.00 72.31 82 ARG A C 1
ATOM 656 O O . ARG A 1 82 ? 19.690 -2.825 -43.372 1.00 72.31 82 ARG A O 1
ATOM 663 N N . PHE A 1 83 ? 19.271 -0.962 -42.190 1.00 71.75 83 PHE A N 1
ATOM 664 C CA . PHE A 1 83 ? 19.368 -0.059 -43.341 1.00 71.75 83 PHE A CA 1
ATOM 665 C C . PHE A 1 83 ? 20.788 0.008 -43.911 1.00 71.75 83 PHE A C 1
ATOM 667 O O . PHE A 1 83 ? 20.955 0.037 -45.131 1.00 71.75 83 PHE A O 1
ATOM 674 N N . TYR A 1 84 ? 21.807 0.017 -43.050 1.00 72.81 84 TYR A N 1
ATOM 675 C CA . TYR A 1 84 ? 23.206 0.007 -43.472 1.00 72.81 84 TYR A CA 1
ATOM 676 C C . TYR A 1 84 ? 23.576 -1.288 -44.213 1.00 72.81 84 TYR A C 1
ATOM 678 O O . TYR A 1 84 ? 24.139 -1.224 -45.306 1.00 72.81 84 TYR A O 1
ATOM 686 N N . GLU A 1 85 ? 23.190 -2.451 -43.681 1.00 72.81 85 GLU A N 1
ATOM 687 C CA . GLU A 1 85 ? 23.437 -3.745 -44.334 1.00 72.81 85 GLU A CA 1
ATOM 688 C C . GLU A 1 85 ? 22.651 -3.896 -45.647 1.00 72.81 85 GLU A C 1
ATOM 690 O O . GLU A 1 85 ? 23.211 -4.320 -46.655 1.00 72.81 85 GLU A O 1
ATOM 695 N N . ALA A 1 86 ? 21.390 -3.450 -45.701 1.00 71.19 86 ALA A N 1
ATOM 696 C CA . ALA A 1 86 ? 20.610 -3.452 -46.942 1.00 71.19 86 ALA A CA 1
ATOM 697 C C . ALA A 1 86 ? 21.242 -2.575 -48.041 1.00 71.19 86 ALA A C 1
ATOM 699 O O . ALA A 1 86 ? 21.201 -2.931 -49.218 1.00 71.19 86 ALA A O 1
ATOM 700 N N . ARG A 1 87 ? 21.870 -1.449 -47.671 1.00 73.75 87 ARG A N 1
ATOM 701 C CA . ARG A 1 87 ? 22.607 -0.590 -48.614 1.00 73.75 87 ARG A CA 1
ATOM 702 C C . ARG A 1 87 ? 23.890 -1.229 -49.142 1.00 73.75 87 ARG A C 1
ATOM 704 O O . ARG A 1 87 ? 24.245 -0.950 -50.281 1.00 73.75 87 ARG A O 1
ATOM 711 N N . LYS A 1 88 ? 24.576 -2.057 -48.348 1.00 67.81 88 LYS A N 1
ATOM 712 C CA . LYS A 1 88 ? 25.792 -2.772 -48.777 1.00 67.81 88 LYS A CA 1
ATOM 713 C C . LYS A 1 88 ? 25.522 -3.845 -49.829 1.00 67.81 88 LYS A C 1
ATOM 715 O O . LYS A 1 88 ? 26.394 -4.102 -50.640 1.00 67.81 88 LYS A O 1
ATOM 720 N N . VAL A 1 89 ? 24.341 -4.461 -49.816 1.00 69.75 89 VAL A N 1
ATOM 721 C CA . VAL A 1 89 ? 23.976 -5.551 -50.742 1.00 69.75 89 VAL A CA 1
ATOM 722 C C . VAL A 1 89 ? 23.607 -5.039 -52.145 1.00 69.75 89 VAL A C 1
ATOM 724 O O . VAL A 1 89 ? 23.569 -5.813 -53.095 1.00 69.75 89 VAL A O 1
ATOM 727 N N . ILE A 1 90 ? 23.329 -3.739 -52.290 1.00 67.06 90 ILE A N 1
ATOM 728 C CA . ILE A 1 90 ? 22.913 -3.113 -53.560 1.00 67.06 90 ILE A CA 1
ATOM 729 C C . ILE A 1 90 ? 24.117 -2.506 -54.327 1.00 67.06 90 ILE A C 1
ATOM 731 O O . ILE A 1 90 ? 23.944 -1.979 -55.425 1.00 67.06 90 ILE A O 1
ATOM 735 N N . GLN A 1 91 ? 25.336 -2.593 -53.781 1.00 50.72 91 GLN A N 1
ATOM 736 C CA . GLN A 1 91 ? 26.595 -2.244 -54.463 1.00 50.72 91 GLN A CA 1
ATOM 737 C C . GLN A 1 91 ? 27.352 -3.504 -54.876 1.00 50.72 91 GLN A C 1
ATOM 739 O O . GLN A 1 91 ? 27.957 -3.466 -55.969 1.00 50.72 91 GLN A O 1
#

Radius of gyration: 23.47 Å; Cα contacts (8 Å, |Δi|>4): 27; chains: 1; bounding box: 44×30×75 Å

pLDDT: mean 83.0, std 14.5, range [42.38, 98.19]

Foldseek 3Di:
DDDPPPPLNVLVVVLVVLVVVLVVLVVVLVVCVVVVHDCVVSVVVSVVSVVVSVVSVVVNVVVVVVVVVVVVVVVVVVVVVVVVVVVVVVD

Solvent-accessible surface area (backbone atoms only — not comparable to full-atom values): 5144 Å² total; per-residue (Å²): 134,87,76,92,63,47,75,66,57,50,43,53,51,52,44,57,53,43,54,54,46,51,54,53,51,50,55,48,46,54,54,39,45,76,70,73,42,93,44,67,69,60,51,54,51,48,51,54,49,52,55,52,45,52,52,47,49,52,49,44,51,53,53,50,52,53,51,51,50,54,54,49,54,51,50,50,53,55,50,54,52,51,54,54,55,59,55,62,75,78,109

Sequence (91 aa):
MDTDETPAEMVVRHVLEGEKHIANQTALIVRLHLLGLPTEDAQHLLQYFCQLQAQHEEHLHRTSDECELGLRDNRAISSQQRFYEARKVIQ

Organism: NCBI:txid396

Mean predicted aligned error: 10.13 Å

Secondary structure (DSSP, 8-state):
------HHHHHHHHHHHHHHHHHHHHHHHHHHHHTT---HHHHHHHHHHHHHHHHHHHHHHHHHHHHHHHHHHHHHHHHHHHHHHHHHTT-